Protein AF-A0A1C6M6V5-F1 (afdb_monomer_lite)

Secondary structure (DSSP, 8-state):
-HHHHHHHHHHHHHHHHHHHHHHHHHHHTT---HHHHHHHHHHHHHHHHHHHTT--PPPP-HHHHHHHHHHHHHHHH-PPP---HHHHHHHHHHHHHHHHHHTTS-HHHHHHHHHHHHHHHHH--

Radius of gyration: 15.14 Å; chains: 1; bounding box: 39×25×38 Å

Foldseek 3Di:
DVVVQLVVLLVLLCVLCVLQVVLLVCVVVVNHDPVSLVSLVLVLVLLVLCVVLVQPADDRQPLSVVVSVQVVVCVVVVDDDDRDPVSSVSVVVSSVRRSVSSSPDGPVSSVVSVVVSVVVVVVVD

pLDDT: mean 86.94, std 7.37, range [47.38, 94.56]

Sequence (125 aa):
MAKDDKQLSQKIATRLLAPAFAAFEAIEAGQVKRAQLETLDMTMKLARLAGQRGVRVPAASEDLATIVDDIAGAFETGDVVQLDDDQITRATQWLKAMRNQLGHARNSTLLALIDDLTLIATLQE

Structure (mmCIF, N/CA/C/O backbone):
data_AF-A0A1C6M6V5-F1
#
_entry.id   AF-A0A1C6M6V5-F1
#
loop_
_atom_site.group_PDB
_atom_site.id
_atom_site.type_symbol
_atom_site.label_atom_id
_atom_site.label_alt_id
_atom_site.label_comp_id
_atom_site.label_asym_id
_atom_site.label_entity_id
_atom_site.label_seq_id
_atom_site.pdbx_PDB_ins_code
_atom_site.Cartn_x
_atom_site.Cartn_y
_atom_site.Cartn_z
_atom_site.occupancy
_atom_site.B_iso_or_equiv
_atom_site.auth_seq_id
_atom_site.auth_comp_id
_atom_site.auth_asym_id
_atom_site.auth_atom_id
_atom_site.pdbx_PDB_model_num
ATOM 1 N N . MET A 1 1 ? 20.009 13.118 -19.009 1.00 58.66 1 MET A N 1
ATOM 2 C CA . MET A 1 1 ? 18.910 12.341 -19.627 1.00 58.66 1 MET A CA 1
ATOM 3 C C . MET A 1 1 ? 18.592 11.057 -18.860 1.00 58.66 1 MET A C 1
ATOM 5 O O . MET A 1 1 ? 17.530 11.018 -18.267 1.00 58.66 1 MET A O 1
ATOM 9 N N . ALA A 1 2 ? 19.466 10.042 -18.762 1.00 61.62 2 ALA A N 1
ATOM 10 C CA . ALA A 1 2 ? 19.125 8.803 -18.023 1.00 61.62 2 ALA A CA 1
ATOM 11 C C . ALA A 1 2 ? 19.003 8.967 -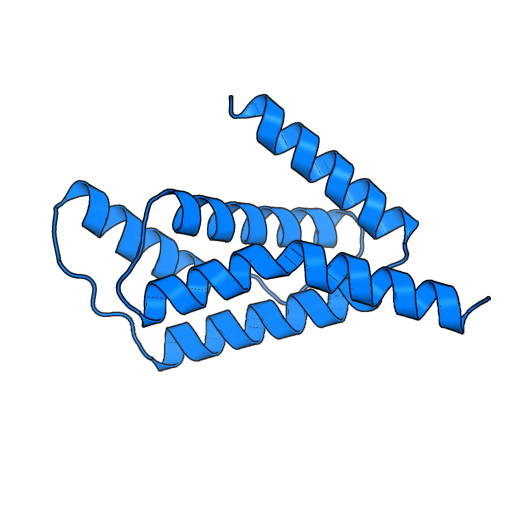16.486 1.00 61.62 2 ALA A C 1
ATOM 13 O O . ALA A 1 2 ? 18.228 8.261 -15.844 1.00 61.62 2 ALA A O 1
ATOM 14 N N . LYS A 1 3 ? 19.752 9.902 -15.880 1.00 65.62 3 LYS A N 1
ATOM 15 C CA . LYS A 1 3 ? 19.657 10.203 -14.437 1.00 65.62 3 LYS A CA 1
ATOM 16 C C . LYS A 1 3 ? 18.346 10.909 -14.071 1.00 65.62 3 LYS A C 1
ATOM 18 O O . LYS A 1 3 ? 17.753 10.573 -13.052 1.00 65.62 3 LYS A O 1
ATOM 23 N N . ASP A 1 4 ? 17.895 11.832 -14.915 1.00 71.31 4 ASP A N 1
ATOM 24 C CA . ASP A 1 4 ? 16.682 12.630 -14.694 1.00 71.31 4 ASP A CA 1
ATOM 25 C C . ASP A 1 4 ? 15.419 11.762 -14.789 1.00 71.31 4 ASP A C 1
ATOM 27 O O . ASP A 1 4 ? 14.520 11.867 -13.957 1.00 71.31 4 ASP A O 1
ATOM 31 N N . ASP A 1 5 ? 15.399 10.826 -15.744 1.00 72.75 5 ASP A N 1
ATOM 32 C CA . ASP A 1 5 ? 14.282 9.901 -15.961 1.00 72.75 5 ASP A CA 1
ATOM 33 C C . ASP A 1 5 ? 14.112 8.909 -14.793 1.00 72.75 5 ASP A C 1
ATOM 35 O O . ASP A 1 5 ? 13.001 8.690 -14.300 1.00 72.75 5 ASP A O 1
ATOM 39 N N . LYS A 1 6 ? 15.233 8.395 -14.264 1.00 78.56 6 LYS A N 1
ATOM 40 C CA . LYS A 1 6 ? 15.255 7.554 -13.056 1.00 78.56 6 LYS A CA 1
ATOM 41 C C . LYS A 1 6 ? 14.837 8.327 -11.800 1.00 78.56 6 LYS A C 1
ATOM 43 O O . LYS A 1 6 ? 14.187 7.780 -10.915 1.00 78.56 6 LYS A O 1
ATOM 48 N N . GLN A 1 7 ? 15.208 9.601 -11.692 1.00 86.62 7 GLN A N 1
ATOM 49 C CA . GLN A 1 7 ? 14.796 10.421 -10.553 1.00 86.62 7 GLN A CA 1
ATOM 50 C C . GLN A 1 7 ? 13.294 10.735 -10.598 1.00 86.62 7 GLN A C 1
ATOM 52 O O . GLN A 1 7 ? 12.645 10.789 -9.552 1.00 86.62 7 GLN A O 1
ATOM 57 N N . LEU A 1 8 ? 12.735 10.921 -11.796 1.00 88.25 8 LEU A N 1
ATOM 58 C CA . LEU A 1 8 ? 11.309 11.162 -11.986 1.00 88.25 8 LEU A CA 1
ATOM 59 C C . LEU A 1 8 ? 10.465 9.922 -11.657 1.00 88.25 8 LEU A C 1
ATOM 61 O O . LEU A 1 8 ? 9.528 10.036 -10.868 1.00 88.25 8 LEU A O 1
ATOM 65 N N . SER A 1 9 ? 10.832 8.743 -12.162 1.00 88.31 9 SER A N 1
ATOM 66 C CA . SER A 1 9 ? 10.122 7.483 -11.866 1.00 88.31 9 SER A CA 1
ATOM 67 C C . SER A 1 9 ? 10.090 7.181 -10.370 1.00 88.31 9 SER A C 1
ATOM 69 O O . SER A 1 9 ? 9.038 6.852 -9.825 1.00 88.31 9 SER A O 1
ATOM 71 N N . GLN A 1 10 ? 11.204 7.393 -9.667 1.00 90.56 10 GLN A N 1
ATOM 72 C CA . GLN A 1 10 ? 11.268 7.256 -8.208 1.00 90.56 10 GLN A CA 1
ATOM 73 C C . GLN A 1 10 ? 10.350 8.246 -7.476 1.00 90.56 10 GLN A C 1
ATOM 75 O O . GLN A 1 10 ? 9.674 7.874 -6.512 1.00 90.56 10 GLN A O 1
ATOM 80 N N . LYS A 1 11 ? 10.277 9.501 -7.939 1.00 91.38 11 LYS A N 1
ATOM 81 C CA . LYS A 1 11 ? 9.345 10.496 -7.382 1.00 91.38 11 LYS A CA 1
ATOM 82 C C . LYS A 1 11 ? 7.889 10.096 -7.612 1.00 91.38 11 LYS A C 1
ATOM 84 O O . LYS A 1 11 ? 7.090 10.214 -6.686 1.00 91.38 11 LYS A O 1
ATOM 89 N N . ILE A 1 12 ? 7.553 9.614 -8.807 1.00 90.81 12 ILE A N 1
ATOM 90 C CA . ILE A 1 12 ? 6.198 9.157 -9.136 1.00 90.81 12 ILE A CA 1
ATOM 91 C C . ILE A 1 12 ? 5.826 7.945 -8.275 1.00 90.81 12 ILE A C 1
ATOM 93 O O . ILE A 1 12 ? 4.803 7.981 -7.602 1.00 90.81 12 ILE A O 1
ATOM 97 N N . ALA A 1 13 ? 6.684 6.925 -8.208 1.00 91.81 13 ALA A N 1
ATOM 98 C CA . ALA A 1 13 ? 6.465 5.736 -7.383 1.00 91.81 13 ALA A CA 1
ATOM 99 C C . ALA A 1 13 ? 6.284 6.072 -5.894 1.00 91.81 13 ALA A C 1
ATOM 101 O O . ALA A 1 13 ? 5.427 5.503 -5.221 1.00 91.81 13 ALA A O 1
ATOM 102 N N . THR A 1 14 ? 7.068 7.026 -5.382 1.00 92.12 14 THR A N 1
ATOM 103 C CA . THR A 1 14 ? 6.934 7.504 -3.999 1.00 92.12 14 THR A CA 1
ATOM 104 C C . THR A 1 14 ? 5.590 8.186 -3.776 1.00 92.12 14 THR A C 1
ATOM 106 O O . THR A 1 14 ? 4.934 7.908 -2.780 1.00 92.12 14 THR A O 1
ATOM 109 N N . ARG A 1 15 ? 5.154 9.047 -4.702 1.00 91.06 15 ARG A N 1
ATOM 110 C CA . ARG A 1 15 ? 3.852 9.725 -4.606 1.00 91.06 15 ARG A CA 1
ATOM 111 C C . ARG A 1 15 ? 2.678 8.757 -4.724 1.00 91.06 15 ARG A C 1
ATOM 113 O O . ARG A 1 15 ? 1.720 8.911 -3.982 1.00 91.06 15 ARG A O 1
ATOM 120 N N . LEU A 1 16 ? 2.777 7.763 -5.605 1.00 89.38 16 LEU A N 1
ATOM 121 C CA . LEU A 1 16 ? 1.750 6.739 -5.803 1.00 89.38 16 LEU A CA 1
ATOM 122 C C . LEU A 1 16 ? 1.488 5.916 -4.538 1.00 89.38 16 LEU A C 1
ATOM 124 O O . LEU A 1 16 ? 0.343 5.595 -4.253 1.00 89.38 16 LEU A O 1
ATOM 128 N N . LEU A 1 17 ? 2.535 5.584 -3.779 1.00 92.31 17 LEU A N 1
ATOM 129 C CA . LEU A 1 17 ? 2.408 4.732 -2.591 1.00 92.31 17 LEU A CA 1
ATOM 130 C C . LEU A 1 17 ? 2.403 5.495 -1.266 1.00 92.31 17 LEU A C 1
ATOM 132 O O . LEU A 1 17 ? 2.165 4.883 -0.229 1.00 92.31 17 LEU A O 1
ATOM 136 N N . ALA A 1 18 ? 2.641 6.810 -1.265 1.00 92.38 18 ALA A N 1
ATOM 137 C CA . ALA A 1 18 ? 2.582 7.623 -0.050 1.00 92.38 18 ALA A CA 1
ATOM 138 C C . ALA A 1 18 ? 1.246 7.479 0.712 1.00 92.38 18 ALA A C 1
ATOM 140 O O . ALA A 1 18 ? 1.302 7.315 1.930 1.00 92.38 18 ALA A O 1
ATOM 141 N N . PRO A 1 19 ? 0.070 7.446 0.047 1.00 92.31 19 PRO A N 1
ATOM 142 C CA . PRO A 1 19 ? -1.196 7.199 0.735 1.00 92.31 19 PRO A CA 1
ATOM 143 C C . PRO A 1 19 ? -1.249 5.836 1.437 1.00 92.31 19 PRO A C 1
ATOM 145 O O . PRO A 1 19 ? -1.756 5.749 2.548 1.00 92.31 19 PRO A O 1
ATOM 148 N N . ALA A 1 20 ? -0.683 4.784 0.834 1.00 92.12 20 ALA A N 1
ATOM 149 C CA . ALA A 1 20 ? -0.655 3.446 1.425 1.00 92.12 20 ALA A CA 1
ATOM 150 C C . ALA A 1 20 ? 0.216 3.392 2.688 1.00 92.12 20 ALA A C 1
ATOM 152 O O . ALA A 1 20 ? -0.172 2.783 3.679 1.00 92.12 20 ALA A O 1
ATOM 153 N N . PHE A 1 21 ? 1.369 4.071 2.681 1.00 92.94 21 PHE A N 1
ATOM 154 C CA . PHE A 1 21 ? 2.199 4.201 3.883 1.00 92.94 21 PHE A CA 1
ATOM 155 C C . PHE A 1 21 ? 1.480 4.981 4.988 1.00 92.94 21 PHE A C 1
ATOM 157 O O . PHE A 1 21 ? 1.472 4.533 6.127 1.00 92.94 21 PHE A O 1
ATOM 164 N N . ALA A 1 22 ? 0.811 6.086 4.648 1.00 92.56 22 ALA A N 1
ATOM 165 C CA . ALA A 1 22 ? 0.018 6.846 5.615 1.00 92.56 22 ALA A CA 1
ATOM 166 C C . ALA A 1 22 ? -1.175 6.039 6.163 1.00 92.56 22 ALA A C 1
ATOM 168 O O . ALA A 1 22 ? -1.545 6.191 7.325 1.00 92.56 22 ALA A O 1
ATOM 169 N N . ALA A 1 23 ? -1.774 5.167 5.344 1.00 90.94 23 ALA A N 1
ATOM 170 C CA . ALA A 1 23 ? -2.818 4.252 5.790 1.00 90.94 23 ALA A CA 1
ATOM 171 C C . ALA A 1 23 ? -2.286 3.250 6.822 1.00 90.94 23 ALA A C 1
ATOM 173 O O . ALA A 1 23 ? -2.936 3.055 7.844 1.00 90.94 23 ALA A O 1
ATOM 174 N N . PHE A 1 24 ? -1.094 2.688 6.606 1.00 88.62 24 PHE A N 1
ATOM 175 C CA . PHE A 1 24 ? -0.441 1.816 7.587 1.00 88.62 24 PHE A CA 1
ATOM 176 C C . PHE A 1 24 ? -0.076 2.539 8.882 1.00 88.62 24 PHE A C 1
ATOM 178 O O . PHE A 1 24 ? -0.406 2.037 9.949 1.00 88.62 24 PHE A O 1
ATOM 185 N N . GLU A 1 25 ? 0.501 3.739 8.807 1.00 90.56 25 GLU A N 1
ATOM 186 C CA . GLU A 1 25 ? 0.802 4.536 10.007 1.00 90.56 25 GLU A CA 1
ATOM 187 C C . GLU A 1 25 ? -0.472 4.835 10.817 1.00 90.56 25 GLU A C 1
ATOM 189 O O . GLU A 1 25 ? -0.466 4.787 12.047 1.00 90.56 25 GLU A O 1
ATOM 194 N N . ALA A 1 26 ? -1.595 5.096 10.139 1.00 89.00 26 ALA A N 1
ATOM 195 C CA . ALA A 1 26 ? -2.886 5.278 10.797 1.00 89.00 26 ALA A CA 1
ATOM 196 C C . ALA A 1 26 ? -3.430 3.975 11.410 1.00 89.00 26 ALA A C 1
ATOM 198 O O . ALA A 1 26 ? -4.069 4.033 12.460 1.00 89.00 26 ALA A O 1
ATOM 199 N N . ILE A 1 27 ? -3.182 2.820 10.784 1.00 86.56 27 ILE A N 1
ATOM 200 C CA . ILE A 1 27 ? -3.521 1.498 11.332 1.00 86.56 27 ILE A CA 1
ATOM 201 C C . ILE A 1 27 ? -2.725 1.215 12.601 1.00 86.56 27 ILE A C 1
ATOM 203 O O . ILE A 1 27 ? -3.327 0.914 13.629 1.00 86.56 27 ILE A O 1
ATOM 207 N N . GLU A 1 28 ? -1.410 1.409 12.568 1.00 85.25 28 GLU A N 1
ATOM 208 C CA . GLU A 1 28 ? -0.537 1.237 13.735 1.00 85.25 28 GLU A CA 1
ATOM 209 C C . GLU A 1 28 ? -0.902 2.203 14.875 1.00 85.25 28 GLU A C 1
ATOM 211 O O . GLU A 1 28 ? -0.834 1.847 16.050 1.00 85.25 28 GLU A O 1
ATOM 216 N N . ALA A 1 29 ? -1.355 3.417 14.546 1.00 87.25 29 ALA A N 1
ATOM 217 C CA . ALA A 1 29 ? -1.824 4.395 15.527 1.00 87.25 29 ALA A CA 1
ATOM 218 C C . ALA A 1 29 ? -3.255 4.135 16.048 1.00 87.25 29 ALA A C 1
ATOM 220 O O . ALA A 1 29 ? -3.741 4.899 16.887 1.00 87.25 29 ALA A O 1
ATOM 221 N N . GLY A 1 30 ? -3.960 3.116 15.540 1.00 84.94 30 GLY A N 1
ATOM 222 C CA . GLY A 1 30 ? -5.354 2.827 15.899 1.00 84.94 30 GLY A CA 1
ATOM 223 C C . GLY A 1 30 ? -6.361 3.875 15.402 1.00 84.94 30 GLY A C 1
ATOM 224 O O . GLY A 1 30 ? -7.453 4.006 15.951 1.00 84.94 30 GLY A O 1
ATOM 225 N N . GLN A 1 31 ? -6.009 4.650 14.374 1.00 85.25 31 GLN A N 1
ATOM 226 C CA . GLN A 1 31 ? -6.809 5.745 13.808 1.00 85.25 31 GLN A CA 1
ATOM 227 C C . GLN A 1 31 ? -7.455 5.372 12.464 1.00 85.25 31 GLN A C 1
ATOM 229 O O . GLN A 1 31 ? -7.637 6.227 11.589 1.00 85.25 31 GLN A O 1
ATOM 234 N N . VAL A 1 32 ? -7.792 4.095 12.277 1.00 83.44 32 VAL A N 1
ATOM 235 C CA . VAL A 1 32 ? -8.294 3.589 10.995 1.00 83.44 32 VAL A CA 1
ATOM 236 C C . VAL A 1 32 ? -9.653 4.190 10.661 1.00 83.44 32 VAL A C 1
ATOM 238 O O . VAL A 1 32 ? -10.563 4.223 11.489 1.00 83.44 32 VAL A O 1
ATOM 241 N N . LYS A 1 33 ? -9.812 4.633 9.412 1.00 87.25 33 LYS A N 1
ATOM 242 C CA . LYS A 1 33 ? -11.106 4.968 8.807 1.00 87.25 33 LYS A CA 1
ATOM 243 C C . LYS A 1 33 ? -11.264 4.186 7.505 1.00 87.25 33 LYS A C 1
ATOM 245 O O . LYS A 1 33 ? -10.292 3.680 6.948 1.00 87.25 33 LYS A O 1
ATOM 250 N N . ARG A 1 34 ? -12.490 4.144 6.975 1.00 86.12 34 ARG A N 1
ATOM 251 C CA . ARG A 1 34 ? -12.798 3.479 5.692 1.00 86.12 34 ARG A CA 1
ATOM 252 C C . ARG A 1 34 ? -11.903 3.948 4.539 1.00 86.12 34 ARG A C 1
ATOM 254 O O . ARG A 1 34 ? -11.431 3.123 3.772 1.00 86.12 34 ARG A O 1
ATOM 261 N N . ALA A 1 35 ? -11.568 5.239 4.496 1.00 87.38 35 ALA A N 1
ATOM 262 C CA . ALA A 1 35 ? -10.677 5.802 3.479 1.00 87.38 35 ALA A CA 1
ATOM 263 C C . ALA A 1 35 ? -9.276 5.151 3.458 1.00 87.38 35 ALA A C 1
ATOM 265 O O . ALA A 1 35 ? -8.669 5.009 2.395 1.00 87.38 35 ALA A O 1
ATOM 266 N N . GLN A 1 36 ? -8.744 4.735 4.614 1.00 89.94 36 GLN A N 1
ATOM 267 C CA . GLN A 1 36 ? -7.470 4.015 4.676 1.00 89.94 36 GLN A CA 1
ATOM 268 C C . GLN A 1 36 ? -7.594 2.610 4.079 1.00 89.94 36 GLN A C 1
ATOM 270 O O . GLN A 1 36 ? -6.710 2.204 3.331 1.00 89.94 36 GLN A O 1
ATOM 275 N N . LEU A 1 37 ? -8.698 1.900 4.330 1.00 88.94 37 LEU A N 1
ATOM 276 C CA . LEU A 1 37 ? -8.948 0.583 3.731 1.00 88.94 37 LEU A CA 1
ATOM 277 C C . LEU A 1 37 ? -9.103 0.669 2.212 1.00 88.94 37 LEU A C 1
ATOM 279 O O . LEU A 1 37 ? -8.469 -0.092 1.486 1.00 88.94 37 LEU A O 1
ATOM 283 N N . GLU A 1 38 ? -9.858 1.653 1.725 1.00 88.69 38 GLU A N 1
ATOM 284 C CA . GLU A 1 38 ? -9.989 1.932 0.289 1.00 88.69 38 GLU A CA 1
ATOM 285 C C . GLU A 1 38 ? -8.628 2.230 -0.353 1.00 88.69 38 GLU A C 1
ATOM 287 O O . GLU A 1 38 ? -8.329 1.763 -1.451 1.00 88.69 38 GLU A O 1
ATOM 292 N N . THR A 1 39 ? -7.764 2.965 0.352 1.00 90.56 39 THR A N 1
ATOM 293 C CA . THR A 1 39 ? -6.398 3.253 -0.103 1.00 90.56 39 THR A CA 1
ATOM 294 C C . THR A 1 39 ? -5.554 1.981 -0.227 1.00 90.56 39 THR A C 1
ATOM 296 O O . THR A 1 39 ? -4.801 1.823 -1.197 1.00 90.56 39 THR A O 1
ATOM 299 N N . LEU A 1 40 ? -5.666 1.055 0.728 1.00 90.12 40 LEU A N 1
ATOM 300 C CA . LEU A 1 40 ? -4.957 -0.225 0.678 1.00 90.12 40 LEU A CA 1
ATOM 301 C C . LEU A 1 40 ? -5.497 -1.132 -0.438 1.00 90.12 40 LEU A C 1
ATOM 303 O O . LEU A 1 40 ? -4.700 -1.699 -1.190 1.00 90.12 40 LEU A O 1
ATOM 307 N N . ASP A 1 41 ? -6.815 -1.184 -0.635 1.00 88.88 41 ASP A N 1
ATOM 308 C CA . ASP A 1 41 ? -7.441 -1.899 -1.756 1.00 88.88 41 ASP A CA 1
ATOM 309 C C . ASP A 1 41 ? -6.997 -1.341 -3.121 1.00 88.88 41 ASP A C 1
ATOM 311 O O . ASP A 1 41 ? -6.534 -2.081 -3.998 1.00 88.88 41 ASP A O 1
ATOM 315 N N . MET A 1 42 ? -7.017 -0.014 -3.284 1.00 88.31 42 MET A N 1
ATOM 316 C CA . MET A 1 42 ? -6.485 0.652 -4.479 1.00 88.31 42 MET A CA 1
ATOM 317 C C . MET A 1 42 ? -5.011 0.312 -4.721 1.00 88.31 42 MET A C 1
ATOM 319 O O . MET A 1 42 ? -4.584 0.167 -5.869 1.00 88.31 42 MET A O 1
ATOM 323 N N . THR A 1 43 ? -4.230 0.121 -3.660 1.00 90.56 43 THR A N 1
ATOM 324 C CA . THR A 1 43 ? -2.820 -0.269 -3.771 1.00 90.56 43 THR A CA 1
ATOM 325 C C . THR A 1 43 ? -2.656 -1.706 -4.275 1.00 90.56 43 THR A C 1
ATOM 327 O O . THR A 1 43 ? -1.785 -1.973 -5.111 1.00 90.56 43 THR A O 1
ATOM 330 N N . MET A 1 44 ? -3.519 -2.630 -3.848 1.00 89.25 44 MET A N 1
ATOM 331 C CA . MET A 1 44 ? -3.554 -3.993 -4.392 1.00 89.25 44 MET A CA 1
ATOM 332 C C . MET A 1 44 ? -3.949 -3.995 -5.876 1.00 89.25 44 MET A C 1
ATOM 334 O O . MET A 1 44 ? -3.309 -4.665 -6.697 1.00 89.25 44 MET A O 1
ATOM 338 N N . LYS A 1 45 ? -4.941 -3.181 -6.258 1.00 89.06 45 LYS A N 1
ATOM 339 C CA . LYS A 1 45 ? -5.327 -2.976 -7.665 1.00 89.06 45 LYS A CA 1
ATOM 340 C C . LYS A 1 45 ? -4.178 -2.394 -8.490 1.00 89.06 45 LYS A C 1
ATOM 342 O O . LYS A 1 45 ? -3.885 -2.915 -9.568 1.00 89.06 45 LYS A O 1
ATOM 347 N N . LEU A 1 46 ? -3.469 -1.390 -7.970 1.00 90.06 46 LEU A N 1
ATOM 348 C CA . LEU A 1 46 ? -2.273 -0.827 -8.604 1.00 90.06 46 LEU A CA 1
ATOM 349 C C . LEU A 1 46 ? -1.212 -1.905 -8.860 1.00 90.06 46 LEU A C 1
ATOM 351 O O . LEU A 1 46 ? -0.650 -1.953 -9.953 1.00 90.06 46 LEU A O 1
ATOM 355 N N . ALA A 1 47 ? -0.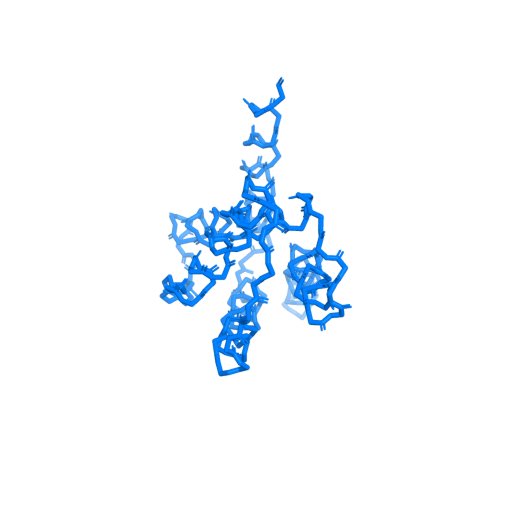947 -2.791 -7.896 1.00 90.38 47 ALA A N 1
ATOM 356 C CA . ALA A 1 47 ? 0.005 -3.887 -8.085 1.00 90.38 47 ALA A CA 1
ATOM 357 C C . ALA A 1 47 ? -0.416 -4.837 -9.213 1.00 90.38 47 ALA A C 1
ATOM 359 O O . ALA A 1 47 ? 0.404 -5.202 -10.061 1.00 90.38 47 ALA A O 1
ATOM 360 N N . ARG A 1 48 ? -1.706 -5.171 -9.294 1.00 89.25 48 ARG A N 1
ATOM 361 C CA . ARG A 1 48 ? -2.244 -5.982 -10.393 1.00 89.25 48 ARG A CA 1
ATOM 362 C C . ARG A 1 48 ? -2.079 -5.296 -11.753 1.00 89.25 48 ARG A C 1
ATOM 364 O O . ARG A 1 48 ? -1.593 -5.928 -12.692 1.00 89.25 48 ARG A O 1
ATOM 371 N N . LEU A 1 49 ? -2.444 -4.018 -11.857 1.00 90.56 49 LEU A N 1
ATOM 372 C CA . LEU A 1 49 ? -2.313 -3.234 -13.092 1.00 90.56 49 LEU A CA 1
ATOM 373 C C . LEU A 1 49 ? -0.849 -3.104 -13.521 1.00 90.56 49 LEU A C 1
ATOM 375 O O . LEU A 1 49 ? -0.510 -3.308 -14.685 1.00 90.56 49 LEU A O 1
ATOM 379 N N . ALA A 1 50 ? 0.047 -2.837 -12.573 1.00 89.75 50 ALA A N 1
ATOM 380 C CA . ALA A 1 50 ? 1.478 -2.763 -12.830 1.00 89.75 50 ALA A CA 1
ATOM 381 C C . ALA A 1 50 ? 2.020 -4.089 -13.389 1.00 89.75 50 ALA A C 1
ATOM 383 O O . ALA A 1 50 ? 2.767 -4.071 -14.371 1.00 89.75 50 ALA A O 1
ATOM 384 N N . GLY A 1 51 ? 1.576 -5.229 -12.848 1.00 89.31 51 GLY A N 1
ATOM 385 C CA . GLY A 1 51 ? 1.886 -6.553 -13.393 1.00 89.31 51 GLY A CA 1
ATOM 386 C C . GLY A 1 51 ? 1.403 -6.740 -14.838 1.00 89.31 51 GLY A C 1
ATOM 387 O O . GLY A 1 51 ? 2.172 -7.188 -15.689 1.00 89.31 51 GLY A O 1
ATOM 388 N N . GLN A 1 52 ? 0.172 -6.323 -15.155 1.00 89.62 52 GLN A N 1
ATOM 389 C CA . GLN A 1 52 ? -0.377 -6.372 -16.524 1.00 89.62 52 GLN A CA 1
ATOM 390 C C . GLN A 1 52 ? 0.408 -5.494 -17.509 1.00 89.62 52 GLN A C 1
ATOM 392 O O . GLN A 1 52 ? 0.535 -5.829 -18.686 1.00 89.62 52 GLN A O 1
ATOM 397 N N . ARG A 1 53 ? 0.983 -4.391 -17.021 1.00 88.06 53 ARG A N 1
ATOM 398 C CA . ARG A 1 53 ? 1.840 -3.477 -17.790 1.00 88.06 53 ARG A CA 1
ATOM 399 C C . ARG A 1 53 ? 3.311 -3.928 -17.852 1.00 88.06 53 ARG A C 1
ATOM 401 O O . ARG A 1 53 ? 4.155 -3.182 -18.348 1.00 88.06 53 ARG A O 1
ATOM 408 N N . GLY A 1 54 ? 3.633 -5.130 -17.366 1.00 86.38 54 GLY A N 1
ATOM 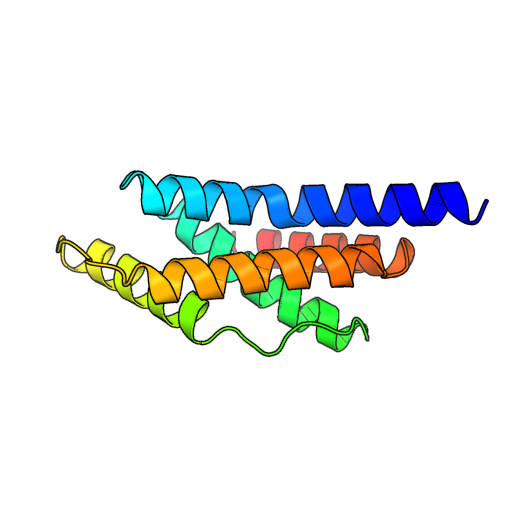409 C CA . GLY A 1 54 ? 4.974 -5.719 -17.433 1.00 86.38 54 GLY A CA 1
ATOM 410 C C . GLY A 1 54 ? 5.959 -5.210 -16.375 1.00 86.38 54 GLY A C 1
ATOM 411 O O . GLY A 1 54 ? 7.160 -5.468 -16.485 1.00 86.38 54 GLY A O 1
ATOM 412 N N . VAL A 1 55 ? 5.486 -4.497 -15.348 1.00 89.19 55 VAL A N 1
ATOM 413 C CA . VAL A 1 55 ? 6.305 -4.155 -14.178 1.00 89.19 55 VAL A CA 1
ATOM 414 C C . VAL A 1 55 ? 6.452 -5.405 -13.313 1.00 89.19 55 VAL A C 1
ATOM 416 O O . VAL A 1 55 ? 5.474 -6.088 -13.017 1.00 89.19 55 VAL A O 1
ATOM 419 N N . ARG A 1 56 ? 7.678 -5.710 -12.879 1.00 87.62 56 ARG A N 1
ATOM 420 C CA . ARG A 1 56 ? 7.929 -6.813 -11.942 1.00 87.62 56 ARG A CA 1
ATOM 421 C C . ARG A 1 56 ? 7.432 -6.431 -10.557 1.00 87.62 56 ARG A C 1
ATOM 423 O O . ARG A 1 56 ? 8.174 -5.848 -9.781 1.00 87.62 56 ARG A O 1
ATOM 430 N N . VAL A 1 57 ? 6.184 -6.739 -10.253 1.00 85.44 57 VAL A N 1
ATOM 431 C CA . VAL A 1 57 ? 5.616 -6.511 -8.923 1.00 85.44 57 VAL A CA 1
ATOM 432 C C . VAL A 1 57 ? 5.984 -7.652 -7.968 1.00 85.44 57 VAL A C 1
ATOM 434 O O . VAL A 1 57 ? 6.189 -8.780 -8.426 1.00 85.44 57 VAL A O 1
ATOM 437 N N . PRO A 1 58 ? 6.111 -7.389 -6.654 1.00 85.75 58 PRO A N 1
ATOM 438 C CA . PRO A 1 58 ? 6.151 -8.466 -5.669 1.00 85.75 58 PRO A CA 1
ATOM 439 C C . PRO A 1 58 ? 4.885 -9.334 -5.776 1.00 85.75 58 PRO A C 1
ATOM 441 O O . PRO A 1 58 ? 3.835 -8.852 -6.204 1.00 85.75 58 PRO A O 1
ATOM 444 N N . ALA A 1 59 ? 4.984 -10.609 -5.385 1.00 83.44 59 ALA A N 1
ATOM 445 C CA . ALA A 1 59 ? 3.818 -11.492 -5.291 1.00 83.44 59 ALA A CA 1
ATOM 446 C C . ALA A 1 59 ? 2.734 -10.849 -4.413 1.00 83.44 59 ALA A C 1
ATOM 448 O O . ALA A 1 59 ? 3.070 -10.068 -3.524 1.00 83.44 59 ALA A O 1
ATOM 449 N N . ALA A 1 60 ? 1.457 -11.135 -4.680 1.00 76.44 60 ALA A N 1
ATOM 450 C CA . ALA A 1 60 ? 0.353 -10.569 -3.906 1.00 76.44 60 ALA A CA 1
ATOM 451 C C . ALA A 1 60 ? 0.581 -10.789 -2.402 1.00 76.44 60 ALA A C 1
ATOM 453 O O . ALA A 1 60 ? 0.991 -11.872 -1.990 1.00 76.44 60 ALA A O 1
ATOM 454 N N . SER A 1 61 ? 0.368 -9.746 -1.599 1.00 81.31 61 SER A N 1
ATOM 455 C CA . SER A 1 61 ? 0.522 -9.847 -0.151 1.00 81.31 61 SER A CA 1
ATOM 456 C C . SER A 1 61 ? -0.771 -10.380 0.452 1.00 81.31 61 SER A C 1
ATOM 458 O O . SER A 1 61 ? -1.741 -9.639 0.589 1.00 81.31 61 SER A O 1
ATOM 460 N N . GLU A 1 62 ? -0.770 -11.665 0.807 1.00 85.56 62 GLU A N 1
ATOM 461 C CA . GLU A 1 62 ? -1.851 -12.281 1.590 1.00 85.56 62 GLU A CA 1
ATOM 462 C C . GLU A 1 62 ? -2.001 -11.595 2.958 1.00 85.56 62 GLU A C 1
ATOM 464 O O . GLU A 1 62 ? -3.121 -11.407 3.426 1.00 85.56 62 GLU A O 1
ATOM 469 N N . ASP A 1 63 ? -0.893 -11.127 3.550 1.00 87.31 63 ASP A N 1
ATOM 470 C CA . ASP A 1 63 ? -0.909 -10.348 4.794 1.00 87.31 63 ASP A CA 1
ATOM 471 C C . ASP A 1 63 ? -1.681 -9.028 4.634 1.00 87.31 63 ASP A C 1
ATOM 473 O O . ASP A 1 63 ? -2.515 -8.699 5.468 1.00 87.31 63 ASP A O 1
ATOM 477 N N . LEU A 1 64 ? -1.446 -8.277 3.549 1.00 87.75 64 LEU A N 1
ATOM 478 C CA . LEU A 1 64 ? -2.160 -7.022 3.295 1.00 87.75 64 LEU A CA 1
ATOM 479 C C . LEU A 1 64 ? -3.662 -7.252 3.101 1.00 87.75 64 LEU A C 1
ATOM 481 O O . LEU A 1 64 ? -4.460 -6.483 3.629 1.00 87.75 64 LEU A O 1
ATOM 485 N N . ALA A 1 65 ? -4.036 -8.289 2.347 1.00 88.69 65 ALA A N 1
ATOM 486 C CA . ALA A 1 65 ? -5.438 -8.635 2.131 1.00 88.69 65 ALA A CA 1
ATOM 487 C C . ALA A 1 65 ? -6.124 -9.001 3.456 1.00 88.69 65 ALA A C 1
ATOM 489 O O . ALA A 1 65 ? -7.155 -8.424 3.780 1.00 88.69 65 ALA A O 1
ATOM 490 N N . THR A 1 66 ? -5.485 -9.856 4.260 1.00 90.44 66 THR A N 1
ATOM 491 C CA . THR A 1 66 ? -5.979 -10.250 5.590 1.00 90.44 66 THR A CA 1
ATOM 492 C C . THR A 1 66 ? -6.190 -9.037 6.497 1.00 90.44 66 THR A C 1
ATOM 494 O O . THR A 1 66 ? -7.265 -8.880 7.060 1.00 90.44 66 THR A O 1
ATOM 497 N N . ILE A 1 67 ? -5.212 -8.124 6.575 1.00 90.00 67 ILE A N 1
ATOM 498 C CA . ILE A 1 67 ? -5.330 -6.898 7.383 1.00 90.00 67 ILE A CA 1
ATOM 499 C C . ILE A 1 67 ? -6.535 -6.055 6.940 1.00 90.00 67 ILE A C 1
ATOM 501 O O . ILE A 1 67 ? -7.268 -5.532 7.778 1.00 90.00 67 ILE A O 1
ATOM 505 N N . VAL A 1 68 ? -6.740 -5.892 5.629 1.00 90.44 68 VAL A N 1
ATOM 506 C CA . VAL A 1 68 ? -7.870 -5.113 5.103 1.00 90.44 68 VAL A CA 1
ATOM 507 C C . VAL A 1 68 ? -9.200 -5.778 5.449 1.00 90.44 68 VAL A C 1
ATOM 509 O O . VAL A 1 68 ? -10.104 -5.081 5.914 1.00 90.44 68 VAL A O 1
ATOM 512 N N . ASP A 1 69 ? -9.304 -7.092 5.263 1.00 90.56 69 ASP A N 1
ATOM 513 C CA . ASP A 1 69 ? -10.518 -7.865 5.532 1.00 90.56 69 ASP A CA 1
ATOM 514 C C . ASP A 1 69 ? -10.870 -7.866 7.028 1.00 90.56 69 ASP A C 1
ATOM 516 O O . ASP A 1 69 ? -12.022 -7.611 7.388 1.00 90.56 69 ASP A O 1
ATOM 520 N N . ASP A 1 70 ? -9.882 -8.053 7.907 1.00 90.50 70 ASP A N 1
ATOM 521 C CA . ASP A 1 70 ? -10.080 -8.051 9.360 1.00 90.50 70 ASP A CA 1
ATOM 522 C C . ASP A 1 70 ? -10.590 -6.689 9.853 1.00 90.50 70 ASP A C 1
ATOM 524 O O . ASP A 1 70 ? -11.576 -6.605 10.594 1.00 90.50 70 ASP A O 1
ATOM 528 N N . ILE A 1 71 ? -9.962 -5.593 9.408 1.00 89.81 71 ILE A N 1
ATOM 529 C CA . ILE A 1 71 ? -10.394 -4.246 9.801 1.00 89.81 71 ILE A CA 1
ATOM 530 C C . ILE A 1 71 ? -11.751 -3.893 9.175 1.00 89.81 71 ILE A C 1
ATOM 532 O O . ILE A 1 71 ? -12.573 -3.238 9.822 1.00 89.81 71 ILE A O 1
ATOM 536 N N . ALA A 1 72 ? -12.026 -4.331 7.944 1.00 89.88 72 ALA A N 1
ATOM 537 C CA . ALA A 1 72 ? -13.338 -4.159 7.326 1.00 89.88 72 ALA A CA 1
ATOM 538 C C . ALA A 1 72 ? -14.435 -4.878 8.130 1.00 89.88 72 ALA A C 1
ATOM 540 O O . ALA A 1 72 ? -15.453 -4.259 8.447 1.00 89.88 72 ALA A O 1
ATOM 541 N N . GLY A 1 73 ? -14.201 -6.128 8.539 1.00 88.81 73 GLY A N 1
ATOM 542 C CA . GLY A 1 73 ? -15.130 -6.890 9.378 1.00 88.81 73 GLY A CA 1
ATOM 543 C C . GLY A 1 73 ? -15.389 -6.227 10.734 1.00 88.81 73 GLY A C 1
ATOM 544 O O . GLY A 1 73 ? -16.530 -6.171 11.201 1.00 88.81 73 GLY A O 1
ATOM 545 N N . ALA A 1 74 ? -14.366 -5.629 11.345 1.00 89.12 74 ALA A N 1
ATOM 546 C CA . ALA A 1 74 ? -14.537 -4.851 12.572 1.00 89.12 74 ALA A CA 1
ATOM 547 C C . ALA A 1 74 ? -15.355 -3.569 12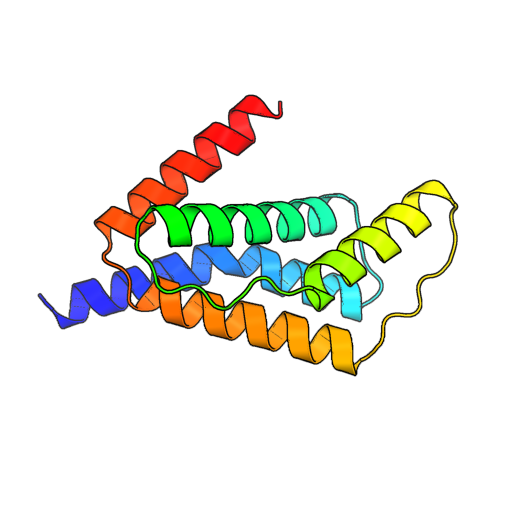.389 1.00 89.12 74 ALA A C 1
ATOM 549 O O . ALA A 1 74 ? -16.098 -3.184 13.291 1.00 89.12 74 ALA A O 1
ATOM 550 N N . PHE A 1 75 ? -15.300 -2.919 11.222 1.00 88.31 75 PHE A N 1
ATOM 551 C CA . PHE A 1 75 ? -16.195 -1.791 10.938 1.00 88.31 75 PHE A CA 1
ATOM 552 C C . PHE A 1 75 ? -17.669 -2.198 10.846 1.00 88.31 75 PHE A C 1
ATOM 554 O O . PHE A 1 75 ? -18.537 -1.354 11.077 1.00 88.31 75 PHE A O 1
ATOM 561 N N . GLU A 1 76 ? -17.960 -3.442 10.470 1.00 87.69 76 GLU A N 1
ATOM 562 C CA . GLU A 1 76 ? -19.329 -3.955 10.360 1.00 87.69 76 GLU A CA 1
ATOM 563 C C . GLU A 1 76 ? -19.885 -4.413 11.710 1.00 87.69 76 GLU A C 1
ATOM 565 O O . GLU A 1 76 ? -21.063 -4.204 12.000 1.00 87.69 76 GLU A O 1
ATOM 570 N N . THR A 1 77 ? -19.034 -5.009 12.542 1.00 90.12 77 THR A N 1
ATOM 571 C CA . THR A 1 77 ? -19.402 -5.597 13.840 1.00 90.12 77 THR A CA 1
ATOM 572 C C . THR A 1 77 ? -19.248 -4.627 15.012 1.00 90.12 77 THR A C 1
ATOM 574 O O . THR A 1 77 ? -19.941 -4.766 16.018 1.00 90.12 77 THR A O 1
ATOM 577 N N . GLY A 1 78 ? -18.386 -3.615 14.876 1.00 82.88 78 GLY A N 1
ATOM 578 C CA . GLY A 1 78 ? -17.977 -2.729 15.967 1.00 82.88 78 GLY A CA 1
ATOM 579 C C . GLY A 1 78 ? -16.914 -3.335 16.891 1.00 82.88 78 GLY A C 1
ATOM 580 O O . GLY A 1 78 ? -16.669 -2.778 17.963 1.00 82.88 78 GLY A O 1
ATOM 581 N N . ASP A 1 79 ? -16.305 -4.457 16.500 1.00 86.75 79 ASP A N 1
ATOM 582 C CA . ASP A 1 79 ? -15.296 -5.160 17.289 1.00 86.75 79 ASP A CA 1
ATOM 583 C C . ASP A 1 79 ? -13.914 -4.488 17.237 1.00 86.75 79 ASP A C 1
ATOM 585 O O . ASP A 1 79 ? -13.611 -3.641 16.393 1.00 86.75 79 ASP A O 1
ATOM 589 N N . VAL A 1 80 ? -13.046 -4.883 18.170 1.00 81.75 80 VAL A N 1
ATOM 590 C CA . VAL A 1 80 ? -11.634 -4.484 18.184 1.00 81.75 80 VAL A CA 1
ATOM 591 C C . VAL A 1 80 ? -10.815 -5.535 17.441 1.00 81.75 80 VAL A C 1
ATOM 593 O O . VAL A 1 80 ? -10.822 -6.703 17.822 1.00 81.75 80 VAL A O 1
ATOM 596 N N . VAL A 1 81 ? -10.058 -5.111 16.428 1.00 85.94 81 VAL A N 1
ATOM 597 C CA . VAL A 1 81 ? -9.084 -5.976 15.743 1.00 85.94 81 VAL A CA 1
ATOM 598 C C . VAL A 1 81 ? -7.750 -5.923 16.462 1.00 85.94 81 VAL A C 1
ATOM 600 O O . VAL A 1 81 ? -7.236 -4.844 16.759 1.00 85.94 81 VAL A O 1
ATOM 603 N N . GLN A 1 82 ? -7.167 -7.094 16.694 1.00 85.50 82 GLN A N 1
ATOM 604 C CA . GLN A 1 82 ? -5.754 -7.223 17.020 1.00 85.50 82 GLN A CA 1
ATOM 605 C C . GLN A 1 82 ? -5.028 -7.703 15.772 1.00 85.50 82 GLN A C 1
ATOM 607 O O . GLN A 1 82 ? -5.275 -8.807 15.298 1.00 85.50 82 GLN A O 1
ATOM 612 N N . LEU A 1 83 ? -4.168 -6.845 15.237 1.00 85.50 83 LEU A N 1
ATOM 613 C CA . LEU A 1 83 ? -3.320 -7.177 14.103 1.00 85.50 83 LEU A CA 1
ATOM 614 C C . LEU A 1 83 ? -2.006 -7.759 14.613 1.00 85.50 83 LEU A C 1
ATOM 616 O O . LEU A 1 83 ? -1.481 -7.315 15.634 1.00 85.50 83 LEU A O 1
ATOM 620 N N . ASP A 1 84 ? -1.477 -8.738 13.892 1.00 89.06 84 ASP A N 1
ATOM 621 C CA . ASP A 1 84 ? -0.157 -9.292 14.165 1.00 89.06 84 ASP A CA 1
ATOM 622 C C . ASP A 1 84 ? 0.932 -8.319 13.674 1.00 89.06 84 ASP A C 1
ATOM 624 O O . ASP A 1 84 ? 0.972 -7.938 12.499 1.00 89.06 84 ASP A O 1
ATOM 628 N N . ASP A 1 85 ? 1.843 -7.932 14.569 1.00 86.75 85 ASP A N 1
ATOM 629 C CA . ASP A 1 85 ? 2.983 -7.058 14.265 1.00 86.75 85 ASP A CA 1
ATOM 630 C C . ASP A 1 85 ? 3.850 -7.622 13.124 1.00 86.75 85 ASP A C 1
ATOM 632 O O . ASP A 1 85 ? 4.391 -6.871 12.296 1.00 86.75 85 ASP A O 1
ATOM 636 N N . ASP A 1 86 ? 3.952 -8.950 13.023 1.00 90.25 86 ASP A N 1
ATOM 637 C CA . ASP A 1 86 ? 4.679 -9.601 11.940 1.00 90.25 86 ASP A CA 1
ATOM 638 C C . ASP A 1 86 ? 3.929 -9.462 10.601 1.00 90.25 86 ASP A C 1
ATOM 640 O O . ASP A 1 86 ? 4.567 -9.258 9.560 1.00 90.25 86 ASP A O 1
ATOM 644 N N . GLN A 1 87 ? 2.590 -9.514 10.602 1.00 89.12 87 GLN A N 1
ATOM 645 C CA . GLN A 1 87 ? 1.771 -9.256 9.406 1.00 89.12 87 GLN A CA 1
ATOM 646 C C . GLN A 1 87 ? 1.926 -7.806 8.939 1.00 89.12 87 GLN A C 1
ATOM 648 O O . GLN A 1 87 ? 2.184 -7.564 7.754 1.00 89.12 87 GLN A O 1
ATOM 653 N N . ILE A 1 88 ? 1.854 -6.841 9.862 1.00 88.44 88 ILE A N 1
ATOM 654 C CA . ILE A 1 88 ? 2.064 -5.413 9.565 1.00 88.44 88 ILE A CA 1
ATOM 655 C C . ILE A 1 88 ? 3.459 -5.195 8.970 1.00 88.44 88 ILE A C 1
ATOM 657 O O . ILE A 1 88 ? 3.625 -4.503 7.954 1.00 88.44 88 ILE A O 1
ATOM 661 N N . THR A 1 89 ? 4.473 -5.839 9.551 1.00 90.31 89 THR A N 1
ATOM 662 C CA . THR A 1 89 ? 5.852 -5.761 9.067 1.00 90.31 89 THR A CA 1
ATOM 663 C C . THR A 1 89 ? 5.979 -6.309 7.646 1.00 90.31 89 THR A C 1
ATOM 665 O O . THR A 1 89 ? 6.574 -5.647 6.784 1.00 90.31 89 THR A O 1
ATOM 668 N N . ARG A 1 90 ? 5.403 -7.484 7.358 1.00 92.12 90 ARG A N 1
ATOM 669 C CA . ARG A 1 90 ? 5.432 -8.093 6.015 1.00 92.12 90 ARG A CA 1
ATOM 670 C C . ARG A 1 90 ? 4.681 -7.253 4.984 1.00 92.12 90 ARG A C 1
ATOM 672 O O . ARG A 1 90 ? 5.223 -7.002 3.903 1.00 92.12 90 ARG A O 1
ATOM 679 N N . ALA A 1 91 ? 3.502 -6.733 5.320 1.00 91.06 91 ALA A N 1
ATOM 680 C CA . ALA A 1 91 ? 2.739 -5.857 4.432 1.00 91.06 91 ALA A CA 1
ATOM 681 C C . ALA A 1 91 ? 3.490 -4.540 4.141 1.00 91.06 91 ALA A C 1
ATOM 683 O O . ALA A 1 91 ? 3.592 -4.097 2.992 1.00 91.06 91 ALA A O 1
ATOM 684 N N . THR A 1 92 ? 4.143 -3.963 5.151 1.00 91.75 92 THR A N 1
ATOM 685 C CA . THR A 1 92 ? 4.992 -2.774 4.984 1.00 91.75 92 THR A CA 1
ATOM 686 C C . THR A 1 92 ? 6.213 -3.055 4.101 1.00 91.75 92 THR A C 1
ATOM 688 O O . THR A 1 92 ? 6.597 -2.229 3.262 1.00 91.75 92 THR A O 1
ATOM 691 N N . GLN A 1 93 ? 6.852 -4.218 4.255 1.00 92.94 93 GLN A N 1
ATOM 692 C CA . GLN A 1 93 ? 7.953 -4.642 3.383 1.00 92.94 93 GLN A CA 1
ATOM 693 C C . GLN A 1 93 ? 7.486 -4.827 1.938 1.00 92.94 93 GLN A C 1
ATOM 695 O O . GLN A 1 93 ? 8.183 -4.404 1.009 1.00 92.94 93 GLN A O 1
ATOM 700 N N . TRP A 1 94 ? 6.292 -5.382 1.746 1.00 94.56 94 TRP A N 1
ATOM 701 C CA . TRP A 1 94 ? 5.677 -5.517 0.434 1.00 94.56 94 TRP A CA 1
ATOM 702 C C . TRP A 1 94 ? 5.447 -4.154 -0.236 1.00 94.56 94 TRP A C 1
ATOM 704 O O . TRP A 1 94 ? 5.858 -3.964 -1.384 1.00 94.56 94 TRP A O 1
ATOM 714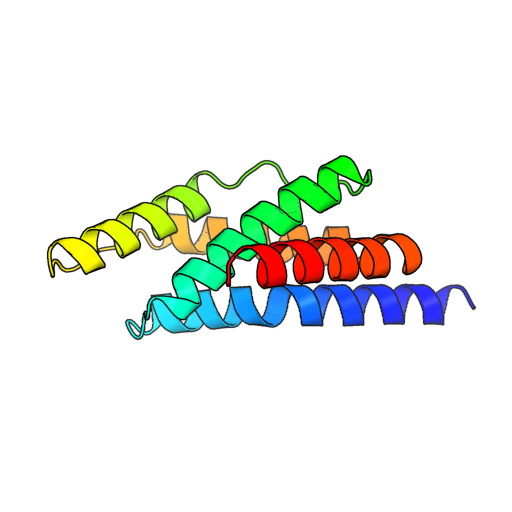 N N . LEU A 1 95 ? 4.927 -3.156 0.490 1.00 93.06 95 LEU A N 1
ATOM 715 C CA . LEU A 1 95 ? 4.780 -1.784 -0.023 1.00 93.06 95 LEU A CA 1
ATOM 716 C C . LEU A 1 95 ? 6.124 -1.161 -0.419 1.00 93.06 95 LEU A C 1
ATOM 718 O O . LEU A 1 95 ? 6.249 -0.525 -1.471 1.00 93.06 95 LEU A O 1
ATOM 722 N N . LYS A 1 96 ? 7.168 -1.368 0.394 1.00 93.69 96 LYS A N 1
ATOM 723 C CA . LYS A 1 96 ? 8.530 -0.899 0.084 1.00 93.69 96 LYS A CA 1
ATOM 724 C C . LYS A 1 96 ? 9.072 -1.560 -1.185 1.00 93.69 96 LYS A C 1
ATOM 726 O O . LYS A 1 96 ? 9.665 -0.867 -2.019 1.00 93.69 96 LYS A O 1
ATOM 731 N N . ALA A 1 97 ? 8.855 -2.864 -1.348 1.00 93.69 97 ALA A N 1
ATOM 732 C CA . ALA A 1 97 ? 9.235 -3.594 -2.551 1.00 93.69 97 ALA A CA 1
ATOM 733 C C . ALA A 1 97 ? 8.475 -3.070 -3.775 1.00 93.69 97 ALA A C 1
ATOM 735 O O . ALA A 1 97 ? 9.099 -2.768 -4.792 1.00 93.69 97 ALA A O 1
ATOM 736 N N . MET A 1 98 ? 7.163 -2.863 -3.654 1.00 93.88 98 MET A N 1
ATOM 737 C CA . MET A 1 98 ? 6.326 -2.319 -4.719 1.00 93.88 98 MET A CA 1
ATOM 738 C C . MET A 1 98 ? 6.806 -0.931 -5.168 1.00 93.88 98 MET A C 1
ATOM 740 O O . MET A 1 98 ? 7.014 -0.702 -6.361 1.00 93.88 98 MET A O 1
ATOM 744 N N . ARG A 1 99 ? 7.102 -0.030 -4.219 1.00 93.75 99 ARG A N 1
ATOM 745 C CA . ARG A 1 99 ? 7.681 1.295 -4.507 1.00 93.75 99 ARG A CA 1
ATOM 746 C C . ARG A 1 99 ? 8.979 1.186 -5.279 1.00 93.75 99 ARG A C 1
ATOM 748 O O . ARG A 1 99 ? 9.188 1.915 -6.245 1.00 93.75 99 ARG A O 1
ATOM 755 N N . ASN A 1 100 ? 9.852 0.282 -4.847 1.00 93.38 100 ASN A N 1
ATOM 756 C CA . ASN A 1 100 ? 11.128 0.082 -5.507 1.00 93.38 100 ASN A CA 1
ATOM 757 C C . ASN A 1 100 ? 10.927 -0.390 -6.953 1.00 93.38 100 ASN A C 1
ATOM 759 O O . ASN A 1 100 ? 11.550 0.158 -7.855 1.00 93.38 100 ASN A O 1
ATOM 763 N N . GLN A 1 101 ? 10.032 -1.348 -7.193 1.00 92.19 101 GLN A N 1
ATOM 764 C CA . GLN A 1 101 ? 9.767 -1.882 -8.532 1.00 92.19 101 GLN A CA 1
ATOM 765 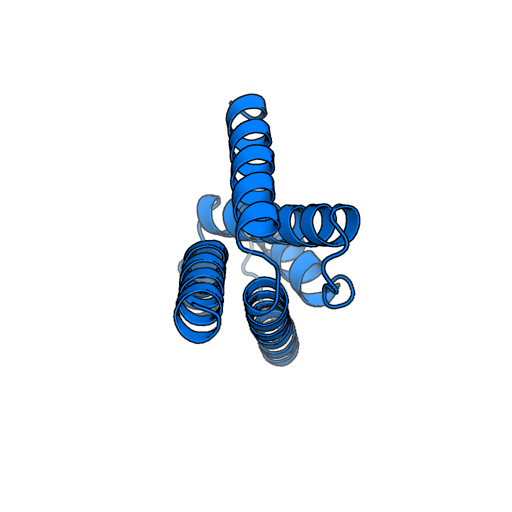C C . GLN A 1 101 ? 9.131 -0.846 -9.463 1.00 92.19 101 GLN A C 1
ATOM 767 O O . GLN A 1 101 ? 9.593 -0.669 -10.591 1.00 92.19 101 GLN A O 1
ATOM 772 N N . LEU A 1 102 ? 8.149 -0.083 -8.975 1.00 91.19 102 LEU A N 1
ATOM 773 C CA . LEU A 1 102 ? 7.590 1.054 -9.712 1.00 91.19 102 LEU A CA 1
ATOM 774 C C . LEU A 1 102 ? 8.662 2.103 -10.024 1.00 91.19 102 LEU A C 1
ATOM 776 O O . LEU A 1 102 ? 8.725 2.612 -11.137 1.00 91.19 102 LEU A O 1
ATOM 780 N N . GLY A 1 103 ? 9.566 2.380 -9.085 1.00 91.12 103 GLY A N 1
ATOM 781 C CA . GLY A 1 103 ? 10.673 3.312 -9.294 1.00 91.12 103 GLY A CA 1
ATOM 782 C C . GLY A 1 103 ? 11.736 2.836 -10.298 1.00 91.12 103 GLY A C 1
ATOM 783 O O . GLY A 1 103 ? 12.645 3.601 -10.619 1.00 91.12 103 GLY A O 1
ATOM 784 N N . HIS A 1 104 ? 11.653 1.592 -10.779 1.00 90.81 104 HIS A N 1
ATOM 785 C CA . HIS A 1 104 ? 12.451 1.068 -11.896 1.00 90.81 104 HIS A CA 1
ATOM 786 C C . HIS A 1 104 ? 11.656 0.989 -13.209 1.00 90.81 104 HIS A C 1
ATOM 788 O O . HIS A 1 104 ? 12.233 0.682 -14.255 1.00 90.81 104 HIS A O 1
ATOM 794 N N . ALA A 1 105 ? 10.348 1.254 -13.175 1.00 89.62 105 ALA A N 1
ATOM 795 C CA . ALA A 1 105 ? 9.512 1.281 -14.362 1.00 89.62 105 ALA A CA 1
ATOM 796 C C . ALA A 1 105 ? 9.782 2.540 -15.199 1.00 89.62 105 ALA A C 1
ATOM 798 O O . ALA A 1 105 ? 10.270 3.561 -14.709 1.00 89.62 105 ALA A O 1
ATOM 799 N N . ARG A 1 106 ? 9.439 2.476 -16.489 1.00 90.19 106 ARG A N 1
ATOM 800 C CA . ARG A 1 106 ? 9.521 3.642 -17.375 1.00 90.19 106 ARG A CA 1
ATOM 801 C C . ARG A 1 106 ? 8.486 4.682 -16.957 1.00 90.19 106 ARG A C 1
ATOM 803 O O . ARG A 1 106 ? 7.365 4.326 -16.598 1.00 90.19 106 ARG A O 1
ATOM 810 N N . ASN A 1 107 ? 8.818 5.962 -17.110 1.00 87.88 107 ASN A N 1
ATOM 811 C CA . ASN A 1 107 ? 7.892 7.055 -16.801 1.00 87.88 107 ASN A CA 1
ATOM 812 C C . ASN A 1 107 ? 6.564 6.942 -17.564 1.00 87.88 107 ASN A C 1
ATOM 814 O O . ASN A 1 107 ? 5.510 7.144 -16.975 1.00 87.88 107 ASN A O 1
ATOM 818 N N . SER A 1 108 ? 6.589 6.531 -18.836 1.00 89.06 108 SER A N 1
ATOM 819 C CA . SER A 1 108 ? 5.366 6.293 -19.615 1.00 89.06 108 SER A CA 1
ATOM 820 C C . SER A 1 108 ? 4.492 5.173 -19.043 1.00 89.06 108 SER A C 1
ATOM 822 O O . SER A 1 108 ? 3.271 5.280 -19.068 1.00 89.06 108 SER A O 1
ATOM 824 N N . THR A 1 109 ? 5.097 4.118 -18.489 1.00 91.19 109 THR A N 1
ATOM 825 C CA . THR A 1 109 ? 4.369 3.042 -17.805 1.00 91.19 109 THR A CA 1
ATOM 826 C C . THR A 1 109 ? 3.716 3.556 -16.527 1.00 91.19 109 THR A C 1
ATOM 828 O O . THR A 1 109 ? 2.564 3.236 -16.265 1.00 91.19 109 THR A O 1
ATOM 831 N N . LEU A 1 110 ? 4.429 4.374 -15.750 1.00 89.50 110 LEU A N 1
ATOM 832 C CA . LEU A 1 110 ? 3.897 4.955 -14.516 1.00 89.50 110 LEU A CA 1
ATOM 833 C C . LEU A 1 110 ? 2.755 5.942 -14.775 1.00 89.50 110 LEU A C 1
ATOM 835 O O . LEU A 1 110 ? 1.784 5.939 -14.029 1.00 89.50 110 LEU A O 1
ATOM 839 N N . LEU A 1 111 ? 2.849 6.751 -15.833 1.00 88.62 111 LEU A N 1
ATOM 840 C CA . LEU A 1 111 ? 1.767 7.652 -16.239 1.00 88.62 111 LEU A CA 1
ATOM 841 C C . LEU A 1 111 ? 0.528 6.871 -16.685 1.00 88.62 111 LEU A C 1
ATOM 843 O O . LEU A 1 111 ? -0.560 7.148 -16.201 1.00 88.62 111 LEU A O 1
ATOM 847 N N . ALA A 1 112 ? 0.700 5.826 -17.498 1.00 89.44 112 ALA A N 1
ATOM 848 C CA . ALA A 1 112 ? -0.420 4.976 -17.897 1.00 89.44 112 ALA A CA 1
ATOM 849 C C . ALA A 1 112 ? -1.085 4.265 -16.702 1.00 89.44 112 ALA A C 1
ATOM 851 O O . ALA A 1 112 ? -2.293 4.068 -16.705 1.00 89.44 112 ALA A O 1
ATOM 852 N N . LEU A 1 113 ? -0.314 3.901 -15.669 1.00 89.69 113 LEU A N 1
ATOM 853 C CA . LEU A 1 113 ? -0.870 3.349 -14.428 1.00 89.69 113 LEU A CA 1
ATOM 854 C C . LEU A 1 113 ? -1.681 4.377 -13.638 1.00 89.69 113 LEU A C 1
ATOM 856 O O . LEU A 1 113 ? -2.683 4.012 -13.031 1.00 89.69 113 LEU A O 1
ATOM 860 N N . ILE A 1 114 ? -1.255 5.643 -13.631 1.00 88.12 114 ILE A N 1
ATOM 861 C CA . ILE A 1 114 ? -2.032 6.732 -13.028 1.00 88.12 114 ILE A CA 1
ATOM 862 C C . ILE A 1 114 ? -3.352 6.897 -13.782 1.00 88.12 114 ILE A C 1
ATOM 864 O O . ILE A 1 114 ? -4.394 6.939 -13.138 1.00 88.12 114 ILE A O 1
ATOM 868 N N . ASP A 1 115 ? -3.315 6.911 -15.115 1.00 88.56 115 ASP A N 1
ATOM 869 C CA . ASP A 1 115 ? -4.522 7.028 -15.940 1.00 88.56 115 ASP A CA 1
ATOM 870 C C . ASP A 1 115 ? -5.495 5.859 -15.689 1.00 88.56 115 ASP A C 1
ATOM 872 O O . ASP A 1 115 ? -6.687 6.086 -15.478 1.00 88.56 115 ASP A O 1
ATOM 876 N N . ASP A 1 116 ? -4.987 4.619 -15.629 1.00 86.69 116 ASP A N 1
ATOM 877 C CA . ASP A 1 116 ? -5.789 3.428 -15.311 1.00 86.69 116 ASP A CA 1
ATOM 878 C C . ASP A 1 116 ? -6.435 3.540 -13.915 1.00 86.69 116 ASP A C 1
ATOM 880 O O . ASP A 1 116 ? -7.610 3.214 -13.740 1.00 86.69 116 ASP A O 1
ATOM 884 N N . LEU A 1 117 ? -5.688 4.019 -12.912 1.00 84.06 117 LEU A N 1
ATOM 885 C CA . LEU A 1 117 ? -6.206 4.214 -11.555 1.00 84.06 117 LEU A CA 1
ATOM 886 C C . LEU A 1 117 ? -7.255 5.326 -11.481 1.00 84.06 117 LEU A C 1
ATOM 888 O O . LEU A 1 117 ? -8.268 5.153 -10.807 1.00 84.06 117 LEU A O 1
ATOM 892 N N . THR A 1 118 ? -7.039 6.452 -12.163 1.00 84.31 118 THR A N 1
ATOM 893 C CA . THR A 1 118 ? -8.015 7.548 -12.225 1.00 84.31 118 THR A CA 1
ATOM 894 C C . THR A 1 118 ? -9.306 7.094 -12.902 1.00 84.31 118 THR A C 1
ATOM 896 O O . THR A 1 118 ? -10.392 7.429 -12.427 1.00 84.31 118 THR A O 1
ATOM 899 N N . LEU A 1 119 ? -9.210 6.281 -13.957 1.00 83.56 119 LEU A N 1
ATOM 900 C CA . LEU A 1 119 ? -10.380 5.685 -14.597 1.00 83.56 119 LEU A CA 1
ATOM 901 C C . LEU A 1 119 ? -11.143 4.760 -13.638 1.00 83.56 119 LEU A C 1
ATOM 903 O O . LEU A 1 119 ? -12.363 4.817 -13.575 1.00 83.56 119 LEU A O 1
ATOM 907 N N . ILE A 1 120 ? -10.445 3.927 -12.864 1.00 79.44 120 ILE A N 1
ATOM 908 C CA . ILE A 1 120 ? -11.104 3.054 -11.882 1.00 79.44 120 ILE A CA 1
ATOM 909 C C . ILE A 1 120 ? -11.777 3.881 -10.786 1.00 79.44 120 ILE A C 1
ATOM 911 O O . ILE A 1 120 ? -12.935 3.624 -10.481 1.00 79.44 120 ILE A O 1
ATOM 915 N N . ALA A 1 121 ? -11.090 4.882 -10.232 1.00 75.75 121 ALA A N 1
ATOM 916 C CA . ALA A 1 121 ? -11.648 5.733 -9.183 1.00 75.75 121 ALA A CA 1
ATOM 917 C C . ALA A 1 121 ? -12.921 6.460 -9.650 1.00 75.75 121 ALA A C 1
ATOM 919 O O . ALA A 1 121 ? -13.910 6.476 -8.929 1.00 75.75 121 ALA A O 1
ATOM 920 N N . THR A 1 122 ? -12.925 6.975 -10.883 1.00 75.88 122 THR A N 1
ATOM 921 C CA . THR A 1 122 ? -14.090 7.663 -11.475 1.00 75.88 122 THR A CA 1
ATOM 922 C C . THR A 1 122 ? -15.246 6.735 -11.854 1.00 75.88 122 THR A C 1
ATOM 924 O O . THR A 1 122 ? -16.371 7.199 -11.982 1.00 75.88 122 THR A O 1
ATOM 927 N N . LEU A 1 123 ? -15.000 5.434 -12.040 1.00 71.06 123 LEU A N 1
ATOM 928 C CA . LEU A 1 123 ? -16.048 4.431 -12.280 1.00 71.06 123 LEU A CA 1
ATOM 929 C C . LEU A 1 123 ? -16.651 3.863 -10.983 1.00 71.06 123 LEU A C 1
ATOM 931 O O . LEU A 1 123 ? -17.625 3.115 -11.054 1.00 71.06 123 LEU A O 1
ATOM 935 N N . GLN A 1 124 ? -16.046 4.147 -9.825 1.00 58.34 124 GLN A N 1
ATOM 936 C CA . GLN A 1 124 ? -16.536 3.721 -8.509 1.00 58.34 124 GLN A CA 1
ATOM 937 C C . GLN A 1 124 ? -17.386 4.796 -7.798 1.00 58.34 124 GLN A C 1
ATOM 939 O O . GLN A 1 124 ? -17.954 4.488 -6.750 1.00 58.34 124 GLN A O 1
ATOM 944 N N . GLU A 1 125 ? -17.480 6.010 -8.358 1.00 47.38 125 GLU A N 1
ATOM 945 C CA . GLU A 1 125 ? -18.435 7.072 -7.978 1.00 47.38 125 GLU A CA 1
ATOM 946 C C . GLU A 1 125 ? -19.798 6.889 -8.669 1.00 47.38 125 GLU A C 1
ATOM 948 O O . GLU A 1 125 ? -20.826 7.172 -8.011 1.00 47.38 125 GLU A O 1
#